Protein AF-A0AAD5A509-F1 (afdb_monomer_lite)

Foldseek 3Di:
DDLVVLVVVLVVLLCLLPDPDLVSNLVSLVVLVVCVVPHDPVCCVVRSVVSVVSSVPDPVNVVPD

Structure (mmCIF, N/CA/C/O backbone):
data_AF-A0AAD5A509-F1
#
_entry.id   AF-A0AAD5A509-F1
#
loop_
_atom_site.group_PDB
_atom_site.id
_atom_site.type_symbol
_atom_site.label_atom_id
_atom_site.label_alt_id
_atom_site.label_comp_id
_atom_site.label_asym_id
_atom_site.label_entity_id
_atom_site.label_seq_id
_atom_site.pdbx_PDB_ins_code
_atom_site.Cartn_x
_atom_site.Cartn_y
_atom_site.Cartn_z
_atom_site.occupancy
_atom_site.B_iso_or_equiv
_atom_site.auth_seq_id
_atom_site.auth_comp_id
_atom_site.auth_asym_id
_atom_site.auth_atom_id
_atom_site.pdbx_PDB_model_num
ATOM 1 N N . ALA A 1 1 ? -7.223 2.560 17.412 1.00 65.19 1 ALA A N 1
ATOM 2 C CA . ALA A 1 1 ? -6.370 3.095 16.330 1.00 65.19 1 ALA A CA 1
ATOM 3 C C . ALA A 1 1 ? -7.033 4.350 15.767 1.00 65.19 1 ALA A C 1
ATOM 5 O O . ALA A 1 1 ? -8.257 4.369 15.716 1.00 65.19 1 ALA A O 1
ATOM 6 N N . ASN A 1 2 ? -6.280 5.396 15.410 1.00 73.81 2 ASN A N 1
ATOM 7 C CA . ASN A 1 2 ? -6.853 6.613 14.819 1.00 73.81 2 ASN A CA 1
ATOM 8 C C . ASN A 1 2 ? -7.126 6.372 13.315 1.00 73.81 2 ASN A C 1
ATOM 10 O O . ASN A 1 2 ? -6.165 6.109 12.588 1.00 73.81 2 ASN A O 1
ATOM 14 N N . PRO A 1 3 ? -8.385 6.457 12.838 1.00 75.06 3 PRO A N 1
ATOM 15 C CA . PRO A 1 3 ? -8.742 6.188 11.440 1.00 75.06 3 PRO A CA 1
ATOM 16 C C . PRO A 1 3 ? -7.973 7.042 10.424 1.00 75.06 3 PRO A C 1
ATOM 18 O O . PRO A 1 3 ? -7.633 6.553 9.349 1.00 75.06 3 PRO A O 1
ATOM 21 N N . ALA A 1 4 ? -7.611 8.277 10.788 1.00 84.25 4 ALA A N 1
ATOM 22 C CA . ALA A 1 4 ? -6.850 9.174 9.921 1.00 84.25 4 ALA A CA 1
ATOM 23 C C . ALA A 1 4 ? -5.466 8.608 9.547 1.00 84.25 4 ALA A C 1
ATOM 25 O O . ALA A 1 4 ? -4.975 8.838 8.444 1.00 84.25 4 ALA A O 1
ATOM 26 N N . TYR A 1 5 ? -4.842 7.823 10.435 1.00 89.62 5 TYR A N 1
ATOM 27 C CA . TYR A 1 5 ? -3.565 7.175 10.128 1.00 89.62 5 TYR A CA 1
ATOM 28 C C . TYR A 1 5 ? -3.723 6.016 9.153 1.00 89.62 5 TYR A C 1
ATOM 30 O O . TYR A 1 5 ? -2.830 5.793 8.341 1.00 89.62 5 TYR A O 1
ATOM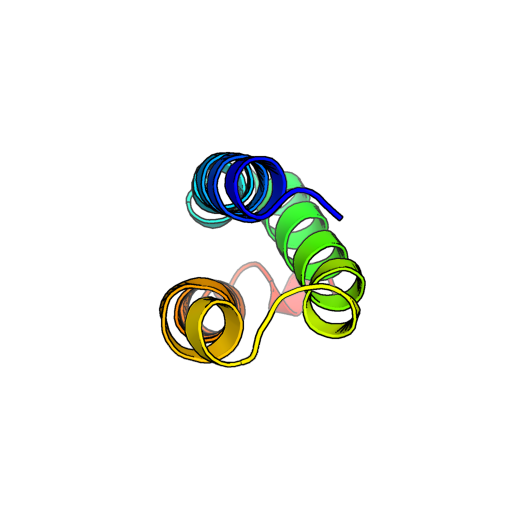 38 N N . HIS A 1 6 ? -4.847 5.301 9.196 1.00 90.62 6 HIS A N 1
ATOM 39 C CA . HIS A 1 6 ? -5.118 4.245 8.228 1.00 90.62 6 HIS A CA 1
ATOM 40 C C . HIS A 1 6 ? -5.307 4.828 6.828 1.00 90.62 6 HIS A C 1
ATOM 42 O O . HIS A 1 6 ? -4.717 4.327 5.878 1.00 90.62 6 HIS A O 1
ATOM 48 N N . GLU A 1 7 ? -6.056 5.923 6.700 1.00 90.56 7 GLU A N 1
ATOM 49 C CA . GLU A 1 7 ? -6.229 6.605 5.415 1.00 90.56 7 GLU A CA 1
ATOM 50 C C . GLU A 1 7 ? -4.914 7.160 4.862 1.00 90.56 7 GLU A C 1
ATOM 52 O O . GLU A 1 7 ? -4.605 6.967 3.682 1.00 90.56 7 GLU A O 1
ATOM 57 N N . LEU A 1 8 ? -4.104 7.797 5.713 1.00 94.12 8 LEU A N 1
ATOM 58 C CA . LEU A 1 8 ? -2.786 8.290 5.318 1.00 94.12 8 LEU A CA 1
ATOM 59 C C . LEU A 1 8 ? -1.878 7.142 4.863 1.00 94.12 8 LEU A C 1
ATOM 61 O O . LEU A 1 8 ? -1.259 7.226 3.805 1.00 94.12 8 LEU A O 1
ATOM 65 N N . LEU A 1 9 ? -1.817 6.055 5.632 1.00 93.75 9 LEU A N 1
ATOM 66 C CA . LEU A 1 9 ? -0.967 4.912 5.317 1.00 93.75 9 LEU A CA 1
ATOM 67 C C . LEU A 1 9 ? -1.393 4.220 4.017 1.00 93.75 9 LEU A C 1
ATOM 69 O O . LEU A 1 9 ? -0.539 3.892 3.196 1.00 93.75 9 LEU A O 1
ATOM 73 N N . LEU A 1 10 ? -2.700 4.058 3.792 1.00 94.38 10 LEU A N 1
ATOM 74 C CA . LEU A 1 10 ? -3.240 3.533 2.535 1.00 94.38 10 LEU A CA 1
ATOM 75 C C . LEU A 1 10 ? -2.922 4.452 1.349 1.00 94.38 10 LEU A C 1
ATOM 77 O O . LEU A 1 10 ? -2.609 3.966 0.265 1.00 94.38 10 LEU A O 1
ATOM 81 N N . THR A 1 11 ? -2.948 5.771 1.557 1.00 95.19 11 THR A N 1
ATOM 82 C CA . THR A 1 11 ? -2.544 6.750 0.537 1.00 95.19 11 THR A CA 1
ATOM 83 C C . THR A 1 11 ? -1.064 6.604 0.191 1.00 95.19 11 THR A C 1
ATOM 85 O O . THR A 1 11 ? -0.707 6.582 -0.983 1.00 95.19 11 THR A O 1
ATOM 88 N N . VAL A 1 12 ? -0.194 6.460 1.195 1.00 95.62 12 VAL A N 1
ATOM 89 C CA . VAL A 1 12 ? 1.244 6.257 0.974 1.00 95.62 12 VAL A CA 1
ATOM 90 C C . VAL A 1 12 ? 1.511 4.941 0.240 1.00 95.62 12 VAL A C 1
ATOM 92 O O . VAL A 1 12 ? 2.273 4.916 -0.725 1.00 95.62 12 VAL A O 1
ATOM 95 N N . LEU A 1 13 ? 0.855 3.854 0.650 1.00 96.06 13 LEU A N 1
ATOM 96 C CA . LEU A 1 13 ? 1.018 2.548 0.013 1.00 96.06 13 LEU A CA 1
ATOM 97 C C . LEU A 1 13 ? 0.554 2.521 -1.438 1.00 96.06 13 LEU A C 1
ATOM 99 O O . LEU A 1 13 ? 1.148 1.804 -2.240 1.00 96.06 13 LEU A O 1
ATOM 103 N N . TRP A 1 14 ? -0.444 3.327 -1.799 1.00 96.50 14 TRP A N 1
ATOM 104 C CA . TRP A 1 14 ? -0.861 3.461 -3.191 1.00 96.50 14 TRP A CA 1
ATOM 105 C C . TRP A 1 14 ? 0.281 3.930 -4.103 1.00 96.50 14 TRP A C 1
ATOM 107 O O . TRP A 1 14 ? 0.428 3.408 -5.204 1.00 96.50 14 TRP A O 1
ATOM 117 N N . TYR A 1 15 ? 1.153 4.835 -3.645 1.00 96.50 15 TYR A N 1
ATOM 118 C CA . TYR A 1 15 ? 2.342 5.209 -4.423 1.00 96.50 15 TYR A CA 1
ATOM 119 C C . TYR A 1 15 ? 3.295 4.029 -4.633 1.00 96.50 15 TYR A C 1
ATOM 121 O O . TYR A 1 15 ? 3.942 3.946 -5.673 1.00 96.50 15 TYR A O 1
ATOM 129 N N . GLY A 1 16 ? 3.352 3.101 -3.674 1.00 96.38 16 GLY A N 1
ATOM 130 C CA . GLY A 1 16 ? 4.095 1.850 -3.804 1.00 96.38 16 GLY A CA 1
ATOM 131 C C . GLY A 1 16 ? 3.494 0.902 -4.844 1.00 96.38 16 GLY A C 1
ATOM 132 O O . GLY A 1 16 ? 4.249 0.265 -5.566 1.00 96.38 16 GLY A O 1
ATOM 133 N N . VAL A 1 17 ? 2.161 0.852 -4.968 1.00 96.50 17 VAL A N 1
ATOM 134 C CA . VAL A 1 17 ? 1.435 0.012 -5.947 1.00 96.50 17 VAL A CA 1
ATOM 135 C C . VAL A 1 17 ? 1.763 0.389 -7.386 1.00 96.50 17 VAL A C 1
ATOM 137 O O . VAL A 1 17 ? 1.923 -0.484 -8.230 1.00 96.50 17 VAL A O 1
ATOM 140 N N . VAL A 1 18 ? 1.880 1.687 -7.666 1.00 94.44 18 VAL A N 1
ATOM 141 C CA . VAL A 1 18 ? 2.139 2.214 -9.018 1.00 94.44 18 VAL A CA 1
ATOM 142 C C . VAL A 1 18 ? 3.612 2.566 -9.248 1.00 94.44 18 VAL A C 1
ATOM 144 O O . VAL A 1 18 ? 3.950 3.281 -10.191 1.00 94.44 18 VAL A O 1
ATOM 147 N N . HIS A 1 19 ? 4.502 2.101 -8.371 1.00 96.50 19 HIS A N 1
ATOM 148 C CA . HIS A 1 19 ? 5.924 2.402 -8.456 1.00 96.50 19 HIS A CA 1
ATOM 149 C C . HIS A 1 19 ? 6.589 1.644 -9.616 1.00 96.50 19 HIS A C 1
ATOM 151 O O . HIS A 1 19 ? 6.216 0.518 -9.928 1.00 96.50 19 HIS A O 1
ATOM 157 N N . THR A 1 20 ? 7.621 2.219 -10.240 1.00 93.88 20 THR A N 1
ATOM 158 C CA . THR A 1 20 ? 8.308 1.606 -11.396 1.00 93.88 20 THR A CA 1
ATOM 159 C C . THR A 1 20 ? 9.105 0.350 -11.037 1.00 93.88 20 THR A C 1
ATOM 161 O O . THR A 1 20 ? 9.209 -0.564 -11.845 1.00 93.88 20 THR A O 1
ATOM 164 N N . SER A 1 21 ? 9.646 0.282 -9.820 1.00 94.31 21 SER A N 1
ATOM 165 C CA . SER A 1 21 ? 10.370 -0.893 -9.310 1.00 94.31 21 SER A CA 1
ATOM 166 C C . SER A 1 21 ? 9.426 -2.004 -8.836 1.00 94.31 21 SER A C 1
ATOM 168 O O . SER A 1 21 ? 8.673 -1.799 -7.880 1.00 94.31 21 SER A O 1
ATOM 170 N N . ALA A 1 22 ? 9.555 -3.197 -9.427 1.00 92.00 22 ALA A N 1
ATOM 171 C CA . ALA A 1 22 ? 8.832 -4.409 -9.030 1.00 92.00 22 ALA A CA 1
ATOM 172 C C . ALA A 1 22 ? 9.014 -4.761 -7.543 1.00 92.00 22 ALA A C 1
ATOM 174 O O . ALA A 1 22 ? 8.049 -5.117 -6.871 1.00 92.00 22 ALA A O 1
ATOM 175 N N . LEU A 1 23 ? 10.218 -4.584 -6.984 1.00 92.88 23 LEU A N 1
ATOM 176 C CA . LEU A 1 23 ? 10.488 -4.852 -5.562 1.00 92.88 23 LEU A CA 1
ATOM 177 C C . LEU A 1 23 ? 9.668 -3.951 -4.630 1.00 92.88 23 LEU A C 1
ATOM 179 O O . LEU A 1 23 ? 9.203 -4.392 -3.576 1.00 92.88 23 LEU A O 1
ATOM 183 N N . VAL A 1 24 ? 9.466 -2.688 -5.018 1.00 95.62 24 VAL A N 1
ATOM 184 C CA . VAL A 1 24 ? 8.636 -1.750 -4.249 1.00 95.62 24 VAL A CA 1
ATOM 185 C C . VAL A 1 24 ? 7.171 -2.178 -4.307 1.00 95.62 24 VAL A C 1
ATOM 187 O O . VAL A 1 24 ? 6.515 -2.206 -3.265 1.00 95.62 24 VAL A O 1
ATOM 190 N N . ARG A 1 25 ? 6.687 -2.605 -5.481 1.00 95.44 25 ARG A N 1
ATOM 191 C CA . ARG A 1 25 ? 5.332 -3.154 -5.646 1.00 95.44 25 ARG A CA 1
ATOM 192 C C . ARG A 1 25 ? 5.126 -4.433 -4.819 1.00 95.44 25 ARG A C 1
ATOM 194 O O . ARG A 1 25 ? 4.139 -4.525 -4.091 1.00 95.44 25 ARG A O 1
ATOM 201 N N . CYS A 1 26 ? 6.102 -5.350 -4.803 1.00 93.50 26 CYS A N 1
ATOM 202 C CA . CYS A 1 26 ? 6.080 -6.566 -3.968 1.00 93.50 26 CYS A CA 1
ATOM 203 C C . CYS A 1 26 ? 5.987 -6.221 -2.482 1.00 93.50 26 CYS A C 1
ATOM 205 O O . CYS A 1 26 ? 5.200 -6.791 -1.726 1.00 93.50 26 CYS A O 1
ATOM 207 N N . THR A 1 27 ? 6.794 -5.250 -2.056 1.00 94.25 27 THR A N 1
ATOM 208 C CA . THR A 1 27 ? 6.812 -4.799 -0.665 1.00 94.25 27 THR A CA 1
ATOM 209 C C . THR A 1 27 ? 5.474 -4.165 -0.284 1.00 94.25 27 THR A C 1
ATOM 211 O O . THR A 1 27 ? 4.950 -4.447 0.794 1.00 94.25 27 THR A O 1
ATOM 214 N N . ALA A 1 28 ? 4.883 -3.358 -1.172 1.00 95.75 28 ALA A N 1
ATOM 215 C CA . ALA A 1 28 ? 3.564 -2.770 -0.963 1.00 95.75 28 ALA A CA 1
ATOM 216 C C . ALA A 1 28 ? 2.479 -3.850 -0.806 1.00 95.75 28 ALA A C 1
ATOM 218 O O . ALA A 1 28 ? 1.691 -3.768 0.136 1.00 95.75 28 ALA A O 1
ATOM 219 N N . ALA A 1 29 ? 2.486 -4.892 -1.648 1.00 94.38 29 ALA A N 1
ATOM 220 C CA . ALA A 1 29 ? 1.571 -6.033 -1.543 1.00 94.38 29 ALA A CA 1
ATOM 221 C C . ALA A 1 29 ? 1.617 -6.676 -0.146 1.00 94.38 29 ALA A C 1
ATOM 223 O O . ALA A 1 29 ? 0.592 -6.805 0.526 1.00 94.38 29 ALA A O 1
ATOM 224 N N . ARG A 1 30 ? 2.824 -6.974 0.349 1.00 93.31 30 ARG A N 1
ATOM 225 C CA . ARG A 1 30 ? 3.022 -7.577 1.674 1.00 93.31 30 ARG A CA 1
ATOM 226 C C . ARG A 1 30 ? 2.575 -6.666 2.821 1.00 93.31 30 ARG A C 1
ATOM 228 O O . ARG A 1 30 ? 2.061 -7.139 3.831 1.00 93.31 30 ARG A O 1
ATOM 235 N N . MET A 1 31 ? 2.736 -5.352 2.676 1.00 94.62 31 MET A N 1
ATOM 236 C CA . MET A 1 31 ? 2.223 -4.387 3.656 1.00 94.62 31 MET A CA 1
ATOM 237 C C . MET A 1 31 ? 0.687 -4.356 3.685 1.00 94.62 31 MET A C 1
ATOM 239 O O . MET A 1 31 ? 0.107 -4.236 4.766 1.00 94.62 31 MET A O 1
ATOM 243 N N . PHE A 1 32 ? 0.013 -4.518 2.540 1.00 94.50 32 PHE A N 1
ATOM 244 C CA . PHE A 1 32 ? -1.450 -4.635 2.497 1.00 94.50 32 PHE A CA 1
ATOM 245 C C . PHE A 1 32 ? -1.963 -5.886 3.225 1.00 94.50 32 PHE A C 1
ATOM 247 O O . PHE A 1 32 ? -2.958 -5.785 3.943 1.00 94.50 32 PHE A O 1
ATOM 254 N N . GLU A 1 33 ? -1.273 -7.029 3.131 1.00 91.25 33 GLU A N 1
ATOM 255 C CA . GLU A 1 33 ? -1.626 -8.246 3.888 1.00 91.25 33 GLU A CA 1
ATOM 256 C C . GLU A 1 33 ? -1.571 -8.044 5.408 1.00 91.25 33 GLU A C 1
ATOM 258 O O . GLU A 1 33 ? -2.377 -8.602 6.158 1.00 91.25 33 GLU A O 1
ATOM 263 N N . LEU A 1 34 ? -0.617 -7.240 5.885 1.00 91.25 34 LEU A N 1
ATOM 264 C CA . LEU A 1 34 ? -0.518 -6.892 7.302 1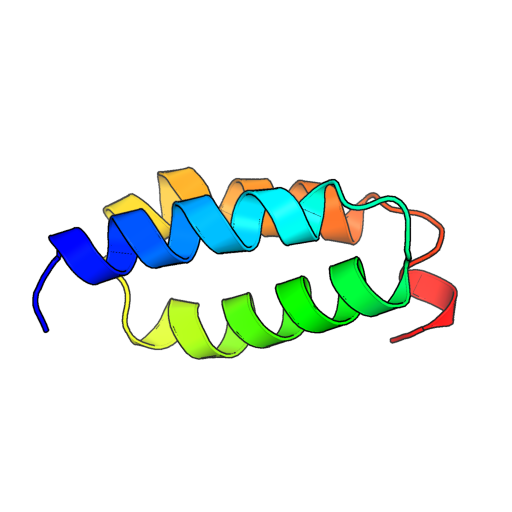.00 91.25 34 LEU A CA 1
ATOM 265 C C . LEU A 1 34 ? -1.627 -5.918 7.707 1.00 91.25 34 LEU A C 1
ATOM 267 O O . LEU A 1 34 ? 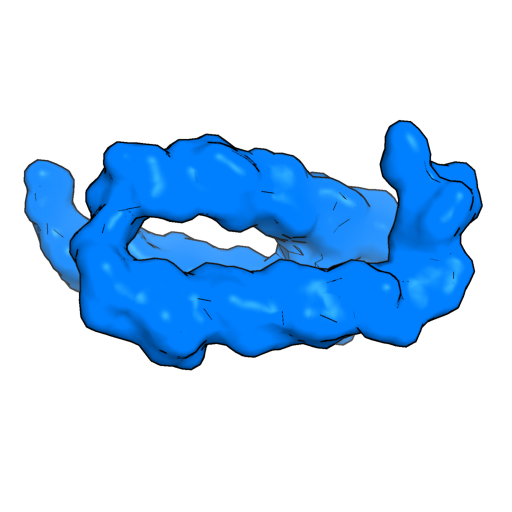-2.227 -6.070 8.772 1.00 91.25 34 LEU A O 1
ATOM 271 N N . LEU A 1 35 ? -1.920 -4.937 6.851 1.00 89.94 35 LEU A N 1
ATOM 272 C CA . LEU A 1 35 ? -2.889 -3.892 7.155 1.00 89.94 35 LEU A CA 1
ATOM 273 C C . LEU A 1 35 ? -4.330 -4.363 7.122 1.00 89.94 35 LEU A C 1
ATOM 275 O O . LEU A 1 35 ? -5.104 -3.899 7.956 1.00 89.94 35 LEU A O 1
ATOM 279 N N . VAL A 1 36 ? -4.697 -5.290 6.232 1.00 88.50 36 VAL A N 1
ATOM 280 C CA . VAL A 1 36 ? -6.092 -5.741 6.069 1.00 88.50 36 VAL A CA 1
ATOM 281 C C . VAL A 1 36 ? -6.715 -6.231 7.385 1.00 88.50 36 VAL A C 1
ATOM 283 O O . VAL A 1 36 ? -7.919 -6.114 7.577 1.00 88.50 36 VAL A O 1
ATOM 286 N N . LYS A 1 37 ? -5.891 -6.705 8.330 1.00 87.88 37 LYS A N 1
ATOM 287 C CA . LYS A 1 37 ? -6.314 -7.167 9.662 1.00 87.88 37 LYS A CA 1
ATOM 288 C C . LYS A 1 37 ? -6.673 -6.034 10.635 1.00 87.88 37 LYS A C 1
ATOM 290 O O . LYS A 1 37 ? -7.291 -6.299 11.660 1.00 87.88 37 LYS A O 1
ATOM 295 N N . GLY A 1 38 ? -6.236 -4.802 10.363 1.00 87.00 38 GLY A N 1
ATOM 296 C CA . GLY A 1 38 ? -6.373 -3.643 11.252 1.00 87.00 38 GLY A CA 1
ATOM 297 C C . GLY A 1 38 ? -7.200 -2.480 10.693 1.00 87.00 38 GLY A C 1
ATOM 298 O O . GLY A 1 38 ? -7.573 -1.590 11.460 1.00 87.00 38 GLY A O 1
ATOM 299 N N . VAL A 1 39 ? -7.501 -2.464 9.390 1.00 90.50 39 VAL A N 1
ATOM 300 C CA . VAL A 1 39 ? -8.391 -1.466 8.766 1.00 90.50 39 VAL A CA 1
ATOM 301 C C . VAL A 1 39 ? -9.855 -1.893 8.814 1.00 90.50 39 VAL A C 1
ATOM 303 O O . VAL A 1 39 ? -10.169 -3.078 8.840 1.00 90.50 39 VAL A O 1
ATOM 306 N N . ASN A 1 40 ? -10.764 -0.914 8.826 1.00 91.44 40 ASN A N 1
ATOM 307 C CA . ASN A 1 40 ? -12.196 -1.198 8.775 1.00 91.44 40 ASN A CA 1
ATOM 308 C C . ASN A 1 40 ? -12.614 -1.720 7.389 1.00 91.44 40 ASN A C 1
ATOM 310 O O . ASN A 1 40 ? -11.963 -1.450 6.378 1.00 91.44 40 ASN A O 1
ATOM 314 N N . GLU A 1 41 ? -13.744 -2.423 7.338 1.00 92.38 41 GLU A N 1
ATOM 315 C CA . GLU A 1 41 ? -14.248 -3.042 6.105 1.00 92.38 41 GLU A CA 1
ATOM 316 C C . GLU A 1 41 ? -14.463 -2.030 4.972 1.00 92.38 41 GLU A C 1
ATOM 318 O O . GLU A 1 41 ? -14.169 -2.324 3.815 1.00 92.38 41 GLU A O 1
ATOM 323 N N . THR A 1 42 ? -14.896 -0.807 5.296 1.00 93.94 42 THR A N 1
ATOM 324 C CA . THR A 1 42 ? -15.077 0.265 4.310 1.00 93.94 42 THR A CA 1
ATOM 325 C C . THR A 1 42 ? -13.773 0.603 3.588 1.00 93.94 42 THR A C 1
ATOM 327 O O . THR A 1 42 ? -13.748 0.646 2.359 1.00 93.94 42 THR A O 1
ATOM 330 N N . LEU A 1 43 ? -12.673 0.810 4.321 1.00 93.12 43 LEU A N 1
ATOM 331 C CA . LEU A 1 43 ? -11.369 1.099 3.718 1.00 93.12 43 LEU A CA 1
ATOM 332 C C . LEU A 1 43 ? -10.798 -0.121 2.995 1.00 93.12 43 LEU A C 1
ATOM 334 O O . LEU A 1 43 ? -10.143 0.035 1.963 1.00 93.12 43 LEU A O 1
ATOM 338 N N . VAL A 1 44 ? -11.076 -1.330 3.489 1.00 94.50 44 VAL A N 1
ATOM 339 C CA . VAL A 1 44 ? -10.702 -2.564 2.789 1.00 94.50 44 VAL A CA 1
ATOM 340 C C . VAL A 1 44 ? -11.357 -2.607 1.409 1.00 94.50 44 VAL A C 1
ATOM 342 O O . VAL A 1 44 ? -10.653 -2.708 0.403 1.00 94.50 44 VAL A O 1
ATOM 345 N N . ALA A 1 45 ? -12.678 -2.443 1.344 1.00 95.50 45 ALA A N 1
ATOM 346 C CA . ALA A 1 45 ? -13.423 -2.473 0.091 1.00 95.50 45 ALA A CA 1
ATOM 347 C C . ALA A 1 45 ? -13.019 -1.337 -0.864 1.00 95.50 45 ALA A C 1
ATOM 349 O O . ALA A 1 45 ? -12.885 -1.554 -2.065 1.00 95.50 45 ALA A O 1
ATOM 350 N N . GLN A 1 46 ? -12.803 -0.127 -0.342 1.00 95.12 46 GLN A N 1
ATOM 351 C CA . GLN A 1 46 ? -12.555 1.057 -1.170 1.00 95.12 46 GLN A CA 1
ATOM 352 C C . GLN A 1 46 ? -11.100 1.228 -1.615 1.00 95.12 46 GLN A C 1
ATOM 354 O O . GLN A 1 46 ? -10.854 1.887 -2.624 1.00 95.12 46 GLN A O 1
ATOM 359 N N . ARG A 1 47 ? -10.124 0.720 -0.852 1.00 95.12 47 ARG A N 1
ATOM 360 C CA . ARG A 1 47 ? -8.698 1.026 -1.070 1.00 95.12 47 ARG A CA 1
ATOM 361 C C . ARG A 1 47 ? -7.827 -0.218 -1.166 1.00 95.12 47 ARG A C 1
ATOM 363 O O . ARG A 1 47 ? -7.016 -0.302 -2.083 1.00 95.12 47 ARG A O 1
ATOM 370 N N . VAL A 1 48 ? -7.997 -1.177 -0.255 1.00 95.12 48 VAL A N 1
ATOM 371 C CA . VAL A 1 48 ? -7.154 -2.386 -0.218 1.00 95.12 48 VAL A CA 1
ATOM 372 C C . VAL A 1 48 ? -7.466 -3.302 -1.399 1.00 95.12 48 VAL A C 1
ATOM 374 O O . VAL A 1 48 ? -6.554 -3.690 -2.121 1.00 95.12 48 VAL A O 1
ATOM 377 N N . VAL A 1 49 ? -8.743 -3.609 -1.640 1.00 94.94 49 VAL A N 1
ATOM 378 C CA . VAL A 1 49 ? -9.148 -4.515 -2.728 1.00 94.94 49 VAL A CA 1
ATOM 379 C C . VAL A 1 49 ? -8.701 -3.995 -4.106 1.00 94.94 49 VAL A C 1
ATOM 381 O O . VAL A 1 49 ? -8.037 -4.749 -4.816 1.00 94.94 49 VAL A O 1
ATOM 384 N N . PRO A 1 50 ? -8.944 -2.723 -4.488 1.00 96.00 50 PRO A N 1
ATOM 385 C CA . PRO A 1 50 ? -8.445 -2.196 -5.760 1.00 96.00 50 PRO A CA 1
ATOM 386 C C . PRO A 1 50 ? -6.917 -2.217 -5.882 1.00 96.00 50 PRO A C 1
ATOM 388 O O . PRO A 1 50 ? -6.396 -2.513 -6.953 1.00 96.00 50 PRO A O 1
ATOM 391 N N . ALA A 1 51 ? -6.185 -1.935 -4.797 1.00 96.06 51 ALA A N 1
ATOM 392 C CA . ALA A 1 51 ? -4.724 -1.998 -4.796 1.00 96.06 51 ALA A CA 1
ATOM 393 C C . ALA A 1 51 ? -4.206 -3.417 -5.069 1.00 96.06 51 ALA A C 1
ATOM 395 O O . ALA A 1 51 ? -3.309 -3.592 -5.891 1.00 96.06 51 ALA A O 1
ATOM 396 N N . LEU A 1 52 ? -4.801 -4.429 -4.434 1.00 94.12 52 LEU A N 1
ATOM 397 C CA . LEU A 1 52 ? -4.432 -5.830 -4.646 1.00 94.12 52 LEU A CA 1
ATOM 398 C C . LEU A 1 52 ? -4.807 -6.330 -6.050 1.00 94.12 52 LEU A C 1
ATOM 400 O O . LEU A 1 52 ? -4.055 -7.105 -6.635 1.00 94.12 52 LEU A O 1
ATOM 404 N N . ILE A 1 53 ? -5.917 -5.860 -6.630 1.00 94.75 53 ILE A N 1
ATOM 405 C CA . ILE A 1 53 ? -6.269 -6.155 -8.031 1.00 94.75 53 ILE A CA 1
ATOM 406 C C . ILE A 1 53 ? -5.215 -5.581 -8.986 1.00 94.75 53 ILE A C 1
ATOM 408 O O . ILE A 1 53 ? -4.752 -6.282 -9.883 1.00 94.75 53 ILE A O 1
ATOM 412 N N . THR A 1 54 ? -4.791 -4.331 -8.774 1.00 94.00 54 THR A N 1
AT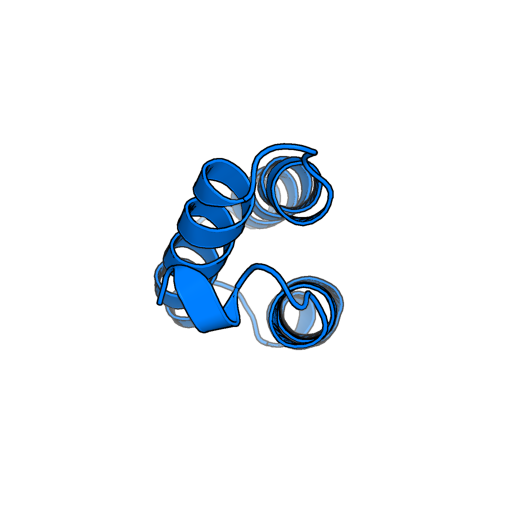OM 413 C CA . THR A 1 54 ? -3.732 -3.708 -9.583 1.00 94.00 54 THR A CA 1
ATOM 414 C C . THR A 1 54 ? -2.426 -4.494 -9.495 1.00 94.00 54 THR A C 1
ATOM 416 O O . THR A 1 54 ? -1.826 -4.785 -10.523 1.00 94.00 54 THR A O 1
ATOM 419 N N . LEU A 1 55 ? -2.009 -4.875 -8.284 1.00 93.38 55 LEU A N 1
ATOM 420 C CA . LEU A 1 55 ? -0.787 -5.652 -8.063 1.00 93.38 55 LEU A CA 1
ATOM 421 C C . LEU A 1 55 ? -0.875 -7.057 -8.674 1.00 93.38 55 LEU A C 1
ATOM 423 O O . LEU A 1 55 ? 0.041 -7.481 -9.355 1.00 93.38 55 LEU A O 1
ATOM 427 N N . SER A 1 56 ? -1.985 -7.773 -8.500 1.00 91.25 56 SER A N 1
ATOM 428 C CA . SER A 1 56 ? -2.157 -9.117 -9.086 1.00 91.25 56 SER A CA 1
ATOM 429 C C . SER A 1 56 ? -2.244 -9.124 -10.614 1.00 91.25 56 SER A C 1
ATOM 431 O O . SER A 1 56 ? -2.033 -10.161 -11.232 1.00 91.25 56 SER A O 1
ATOM 433 N N . SER A 1 57 ? -2.543 -7.979 -11.229 1.00 90.62 57 SER A N 1
ATOM 434 C CA . SER A 1 57 ? -2.551 -7.827 -12.687 1.00 90.62 57 SER A CA 1
ATOM 435 C C . SER A 1 57 ? -1.177 -7.453 -13.257 1.00 90.62 57 SER A C 1
ATOM 437 O O . SER A 1 57 ? -1.042 -7.345 -14.476 1.00 90.62 57 SER A O 1
ATOM 439 N N . ASP A 1 58 ? -0.171 -7.203 -12.410 1.00 88.12 58 ASP A N 1
ATOM 440 C CA . ASP A 1 58 ? 1.166 -6.814 -12.851 1.00 88.12 58 ASP A CA 1
ATOM 441 C C . ASP A 1 58 ? 2.014 -8.052 -13.222 1.00 88.12 58 ASP A C 1
ATOM 443 O O . ASP A 1 58 ? 2.312 -8.880 -12.358 1.00 88.12 58 ASP A O 1
ATOM 447 N N . PRO A 1 59 ? 2.446 -8.172 -14.494 1.00 82.06 59 PRO A N 1
ATOM 448 C CA . PRO A 1 59 ? 3.162 -9.345 -14.994 1.00 82.06 59 PRO A CA 1
ATOM 449 C C . PRO A 1 59 ? 4.548 -9.545 -14.363 1.00 82.06 59 PRO A C 1
ATOM 451 O O . PRO A 1 59 ? 5.089 -10.646 -14.430 1.00 82.06 59 PRO A O 1
ATOM 454 N N . GLU A 1 60 ? 5.149 -8.515 -13.758 1.00 81.56 60 GLU A N 1
ATOM 455 C CA . GLU A 1 60 ? 6.440 -8.649 -13.069 1.00 81.56 60 GLU A CA 1
ATOM 456 C C . GLU A 1 60 ? 6.302 -9.240 -11.655 1.00 81.56 60 GLU A C 1
ATOM 458 O O . GLU A 1 60 ? 7.306 -9.664 -11.072 1.00 81.56 60 GLU A O 1
ATOM 463 N N . MET A 1 61 ? 5.083 -9.284 -11.098 1.00 75.12 61 MET A N 1
ATOM 464 C CA . MET A 1 61 ? 4.829 -9.817 -9.754 1.00 75.12 61 MET A CA 1
ATOM 465 C C . MET A 1 61 ? 4.976 -11.333 -9.693 1.00 75.12 61 MET A C 1
ATOM 467 O O . MET A 1 61 ? 5.566 -11.834 -8.739 1.00 75.12 61 MET A O 1
ATOM 471 N N . ASP A 1 62 ? 4.540 -12.045 -10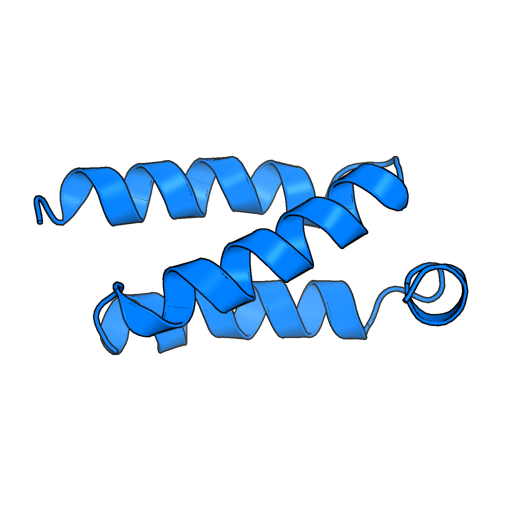.735 1.00 67.06 62 ASP A N 1
ATOM 472 C CA . ASP A 1 62 ? 4.673 -13.506 -10.838 1.00 67.06 62 ASP A CA 1
ATOM 473 C C . ASP A 1 62 ? 6.137 -13.979 -10.803 1.00 67.06 62 ASP A C 1
ATOM 475 O O . ASP A 1 62 ? 6.410 -15.129 -10.473 1.00 67.06 62 ASP A O 1
ATOM 479 N N . MET A 1 63 ? 7.101 -13.109 -11.133 1.00 61.84 63 MET A N 1
ATOM 480 C CA . MET A 1 63 ? 8.529 -13.447 -11.079 1.00 61.84 63 MET A CA 1
ATOM 481 C C . MET A 1 63 ? 9.168 -13.246 -9.697 1.00 61.84 63 MET A C 1
ATOM 483 O O . MET A 1 63 ? 10.283 -13.722 -9.483 1.00 61.84 63 MET A O 1
ATOM 487 N N . HIS A 1 64 ? 8.520 -12.510 -8.787 1.00 61.06 64 HIS A N 1
ATOM 488 C CA . HIS A 1 64 ? 9.126 -12.043 -7.531 1.00 61.06 64 HIS A CA 1
ATOM 489 C C . HIS A 1 64 ? 8.372 -12.460 -6.255 1.00 61.06 64 HIS A C 1
ATOM 491 O O . HIS A 1 64 ? 8.885 -12.201 -5.160 1.0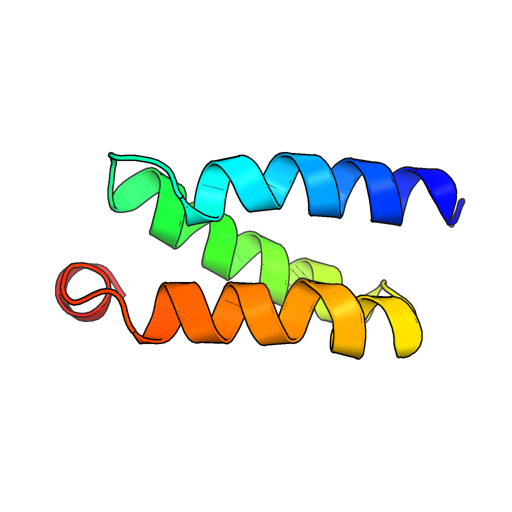0 61.06 64 HIS A O 1
ATOM 497 N N . MET A 1 65 ? 7.187 -13.073 -6.370 1.00 56.94 65 MET A N 1
ATOM 498 C CA . MET A 1 65 ? 6.512 -13.782 -5.269 1.00 56.94 65 MET A CA 1
ATOM 499 C C . MET A 1 65 ? 6.991 -15.229 -5.162 1.00 56.94 65 MET A C 1
ATOM 501 O O . MET A 1 65 ? 7.161 -15.682 -4.006 1.00 56.94 65 MET A O 1
#

Organism: Silurus asotus (NCBI:txid30991)

Secondary structure (DSSP, 8-state):
--HHHHHHHHHHHHHHHT-SSHHHHHHHHHHHHHHTTTS-HHHIIIIIHHHHHHHHT-TTTTTT-

Radius of gyration: 11.53 Å; chains: 1; bounding box: 26×23×31 Å

pLDDT: mean 89.71, std 9.37, range [56.94, 96.5]

Sequence (65 aa):
ANPAYHELLLTVLWYGVVHTSALVRCTAARMFELLVKGVNETLVAQRVVPALITLSSDPEMDMHM

InterPro domains:
  IPR040362 RAB11-binding protein RELCH [PTHR32059] (2-62)